Protein AF-A0A849KLI4-F1 (afdb_monomer_lite)

InterPro domains:
  IPR009045 Peptidase M74/Hedgehog-like, zinc-binding domain superfamily [SSF55166] (20-141)

Secondary structure (DSSP, 8-state):
---HHHHHH-BSSSS-BGGGGEE--TTS-GGGSSPPSSHHHHHHHHHHHHHHHHHHHTS-EEEPTT-SEE-TTSTT--TT-GGGGT-EEEEEEETTEES-SHHHHHHHHHHHHHHSTT-EEPPBSSSTT-BSSSEEEE--------TT-TT--------

pLDDT: mean 78.77, std 16.85, range [43.5, 98.44]

Structure (mmCIF, N/CA/C/O backbone):
data_AF-A0A849KLI4-F1
#
_entry.id   AF-A0A849KLI4-F1
#
loop_
_atom_site.group_PDB
_atom_site.id
_atom_site.type_symbol
_atom_site.label_atom_id
_atom_site.label_alt_id
_atom_site.label_comp_id
_atom_site.label_asym_id
_atom_site.label_entity_id
_atom_site.label_seq_id
_atom_site.pdbx_PDB_ins_code
_atom_site.Cartn_x
_atom_site.Cartn_y
_atom_site.Cartn_z
_atom_site.occupancy
_atom_site.B_iso_or_equiv
_atom_site.auth_seq_id
_atom_site.auth_comp_id
_atom_site.auth_asym_id
_atom_site.auth_atom_id
_atom_site.pdbx_PDB_model_num
ATOM 1 N N . MET A 1 1 ? 14.252 -11.448 -11.966 1.00 63.19 1 MET A N 1
ATOM 2 C CA . MET A 1 1 ? 13.142 -12.081 -11.228 1.00 63.19 1 MET A CA 1
ATOM 3 C C . MET A 1 1 ? 12.193 -12.544 -12.305 1.00 63.19 1 MET A C 1
ATOM 5 O O . MET A 1 1 ? 11.673 -11.694 -13.016 1.00 63.19 1 MET A O 1
ATOM 9 N N . ASP A 1 2 ? 12.130 -13.855 -12.537 1.00 66.12 2 ASP A N 1
ATOM 10 C CA . ASP A 1 2 ? 11.813 -14.393 -13.870 1.00 66.12 2 ASP A CA 1
ATOM 11 C C . ASP A 1 2 ? 10.650 -15.404 -13.843 1.00 66.12 2 ASP A C 1
ATOM 13 O O . ASP A 1 2 ? 10.255 -15.930 -14.882 1.00 66.12 2 ASP A O 1
ATOM 17 N N . SER A 1 3 ? 10.075 -15.690 -12.665 1.00 68.94 3 SER A N 1
ATOM 18 C CA . SER A 1 3 ? 8.927 -16.594 -12.520 1.00 68.94 3 SER A CA 1
ATOM 19 C C . SER A 1 3 ? 8.080 -16.307 -11.275 1.00 68.94 3 SER A C 1
ATOM 21 O O . SER A 1 3 ? 8.560 -15.770 -10.279 1.00 68.94 3 SER A O 1
ATOM 23 N N . TRP A 1 4 ? 6.818 -16.749 -11.296 1.00 71.06 4 TRP A N 1
ATOM 24 C CA . TRP A 1 4 ? 5.921 -16.696 -10.134 1.00 71.06 4 TRP A CA 1
ATOM 25 C C . TRP A 1 4 ? 6.404 -17.530 -8.946 1.00 71.06 4 TRP A C 1
ATOM 27 O O . TRP A 1 4 ? 6.247 -17.113 -7.803 1.00 71.06 4 TRP A O 1
ATOM 37 N N . HIS A 1 5 ? 7.023 -18.684 -9.201 1.00 77.12 5 HIS A N 1
ATOM 38 C CA . HIS A 1 5 ? 7.615 -19.501 -8.141 1.00 77.12 5 HIS A CA 1
ATOM 39 C C . HIS A 1 5 ? 8.728 -18.733 -7.417 1.00 77.12 5 HIS A C 1
ATOM 41 O O . HIS A 1 5 ? 8.758 -18.684 -6.192 1.00 77.12 5 HIS A O 1
ATOM 47 N N . GLN A 1 6 ? 9.587 -18.043 -8.171 1.00 76.25 6 GLN A N 1
ATOM 48 C CA . GLN A 1 6 ? 10.608 -17.180 -7.585 1.00 76.25 6 GLN A CA 1
ATOM 49 C C . GLN A 1 6 ? 9.980 -16.036 -6.770 1.00 76.25 6 GLN A C 1
ATOM 51 O O . GLN A 1 6 ? 10.482 -15.718 -5.697 1.00 76.25 6 GLN A O 1
ATOM 56 N N . ALA A 1 7 ? 8.860 -15.459 -7.217 1.00 75.81 7 ALA A N 1
ATOM 57 C CA . ALA A 1 7 ? 8.145 -14.410 -6.483 1.00 75.81 7 ALA A CA 1
ATOM 58 C C . ALA A 1 7 ? 7.601 -14.871 -5.117 1.00 75.81 7 ALA A C 1
ATOM 60 O O . ALA A 1 7 ? 7.616 -14.096 -4.160 1.00 75.81 7 ALA A O 1
ATOM 61 N N . LEU A 1 8 ? 7.133 -16.122 -5.030 1.00 79.94 8 LEU A N 1
ATOM 62 C CA . LEU A 1 8 ? 6.609 -16.737 -3.802 1.00 79.94 8 LEU A CA 1
ATOM 63 C C . LEU A 1 8 ? 7.703 -16.992 -2.753 1.00 79.94 8 LEU A C 1
ATOM 65 O O . LEU A 1 8 ? 7.454 -16.880 -1.550 1.00 79.94 8 LEU A O 1
ATOM 69 N N . GLU A 1 9 ? 8.916 -17.299 -3.207 1.00 85.38 9 GLU A N 1
ATOM 70 C CA . GLU A 1 9 ? 10.058 -17.598 -2.336 1.00 85.38 9 GLU A CA 1
ATOM 71 C C . GLU A 1 9 ? 10.919 -16.368 -2.017 1.00 85.38 9 GLU A C 1
ATOM 73 O O . GLU A 1 9 ? 11.656 -16.360 -1.033 1.00 85.38 9 GLU A O 1
ATOM 78 N N . THR A 1 10 ? 10.816 -15.299 -2.810 1.00 84.19 10 THR A N 1
ATOM 79 C CA . THR A 1 10 ? 11.629 -14.091 -2.617 1.00 84.19 10 THR A CA 1
ATOM 80 C C . THR A 1 10 ? 11.041 -13.202 -1.523 1.00 84.19 10 THR A C 1
ATOM 82 O O . THR A 1 10 ? 10.062 -12.484 -1.747 1.00 84.19 10 THR A O 1
ATOM 85 N N . SER A 1 11 ? 11.681 -13.198 -0.355 1.00 88.38 11 SER A N 1
ATOM 86 C CA . SER A 1 11 ? 11.483 -12.168 0.670 1.00 88.38 11 SER A CA 1
ATOM 87 C C . SER A 1 11 ? 12.120 -10.847 0.231 1.00 88.38 11 SER A C 1
ATOM 89 O O . SER A 1 11 ? 13.287 -10.823 -0.155 1.00 88.38 11 SER A O 1
ATOM 91 N N . LEU A 1 12 ? 11.361 -9.752 0.291 1.00 84.44 12 LEU A N 1
ATOM 92 C CA . LEU A 1 12 ? 11.865 -8.393 0.048 1.00 84.44 12 LEU A CA 1
ATOM 93 C C . LEU A 1 12 ? 12.293 -7.729 1.355 1.00 84.44 12 LEU A C 1
ATOM 95 O O . LEU A 1 12 ? 13.299 -7.027 1.405 1.00 84.44 12 LEU A O 1
ATOM 99 N N . THR A 1 13 ? 11.540 -7.996 2.418 1.00 87.44 13 THR A N 1
ATOM 100 C CA . THR A 1 13 ? 11.879 -7.668 3.804 1.00 87.44 13 THR A CA 1
ATOM 101 C C . THR A 1 13 ? 11.591 -8.881 4.690 1.00 87.44 13 THR A C 1
ATOM 103 O O . THR A 1 13 ? 11.209 -9.947 4.201 1.00 87.44 13 THR A O 1
ATOM 106 N N . ALA A 1 14 ? 11.766 -8.743 6.007 1.00 88.44 14 ALA A N 1
ATOM 107 C CA . ALA A 1 14 ? 11.449 -9.812 6.950 1.00 88.44 14 ALA A CA 1
ATOM 108 C C . ALA A 1 14 ? 9.963 -10.219 6.920 1.00 88.44 14 ALA A C 1
ATOM 110 O O . ALA A 1 14 ? 9.652 -11.374 7.207 1.00 88.44 14 ALA A O 1
ATOM 111 N N . ASN A 1 15 ? 9.061 -9.290 6.576 1.00 91.31 15 ASN A N 1
ATOM 112 C CA . ASN A 1 15 ? 7.614 -9.497 6.665 1.00 91.31 15 ASN A CA 1
ATOM 113 C C . ASN A 1 15 ? 6.853 -9.311 5.346 1.00 91.31 15 ASN A C 1
ATOM 115 O O . ASN A 1 15 ? 5.653 -9.564 5.335 1.00 91.31 15 ASN A O 1
ATOM 119 N N . PHE A 1 16 ? 7.520 -8.903 4.263 1.00 85.94 16 PHE A N 1
ATOM 120 C CA . PHE A 1 16 ? 6.907 -8.754 2.943 1.00 85.94 16 PHE A CA 1
ATOM 121 C C . PHE A 1 16 ? 7.674 -9.555 1.891 1.00 85.94 16 PHE A C 1
ATOM 123 O O . PHE A 1 16 ? 8.879 -9.374 1.683 1.00 85.94 16 PHE A O 1
ATOM 130 N N . LYS A 1 17 ? 6.958 -10.430 1.191 1.00 85.94 17 LYS A N 1
ATOM 131 C CA . LYS A 1 17 ? 7.441 -11.190 0.040 1.00 85.94 17 LYS A CA 1
ATOM 132 C C . LYS A 1 17 ? 7.020 -10.540 -1.268 1.00 85.94 17 LYS A C 1
ATOM 134 O O . LYS A 1 17 ? 6.060 -9.779 -1.347 1.00 85.94 17 LYS A O 1
ATOM 139 N N . CYS A 1 18 ? 7.735 -10.875 -2.336 1.00 81.56 18 CYS A N 1
ATOM 140 C CA . CYS A 1 18 ? 7.542 -10.222 -3.621 1.00 81.56 18 CYS A CA 1
ATOM 141 C C . CYS A 1 18 ? 6.156 -10.466 -4.229 1.00 81.56 18 CYS A C 1
ATOM 143 O O . CYS A 1 18 ? 5.552 -9.541 -4.768 1.00 81.56 18 CYS A O 1
ATOM 145 N N . TRP A 1 19 ? 5.618 -11.679 -4.091 1.00 76.06 19 TRP A N 1
ATOM 146 C CA . TRP A 1 19 ? 4.285 -12.012 -4.601 1.00 76.06 19 TRP A CA 1
ATOM 147 C C . TRP A 1 19 ? 3.160 -11.161 -3.985 1.00 76.06 19 TRP A C 1
ATOM 149 O O . TRP A 1 19 ? 2.170 -10.901 -4.659 1.00 76.06 19 TRP A O 1
ATOM 159 N N . GLU A 1 20 ? 3.314 -10.684 -2.745 1.00 75.94 20 GLU A N 1
ATOM 160 C CA . GLU A 1 20 ? 2.303 -9.868 -2.050 1.00 75.94 20 GLU A CA 1
ATOM 161 C C . GLU A 1 20 ? 2.132 -8.490 -2.700 1.00 75.94 20 GLU A C 1
ATOM 163 O O . GLU A 1 20 ? 1.098 -7.837 -2.558 1.00 75.94 20 GLU A O 1
ATOM 168 N N . LEU A 1 21 ? 3.149 -8.057 -3.447 1.00 75.62 21 LEU A N 1
ATOM 169 C CA . LEU A 1 21 ? 3.210 -6.761 -4.107 1.00 75.62 21 LEU A CA 1
ATOM 170 C C . LEU A 1 21 ? 3.133 -6.873 -5.631 1.00 75.62 21 LEU A C 1
ATOM 172 O O . LEU A 1 21 ? 3.260 -5.853 -6.301 1.00 75.62 21 LEU A O 1
ATOM 176 N N . ILE A 1 22 ? 2.909 -8.068 -6.191 1.00 70.56 22 ILE A N 1
ATOM 177 C CA . ILE A 1 22 ? 2.787 -8.292 -7.637 1.00 70.56 22 ILE A CA 1
ATOM 178 C C . ILE A 1 22 ? 1.439 -8.928 -7.970 1.00 70.56 22 ILE A C 1
ATOM 180 O O . ILE A 1 22 ? 1.185 -10.079 -7.636 1.00 70.56 22 ILE A O 1
ATOM 184 N N . GLY A 1 23 ? 0.595 -8.192 -8.694 1.00 58.31 23 GLY A N 1
ATOM 185 C CA . GLY A 1 23 ? -0.632 -8.684 -9.315 1.00 58.31 23 GLY A CA 1
ATOM 186 C C . GLY A 1 23 ? -0.522 -8.686 -10.840 1.00 58.31 23 GLY A C 1
ATOM 187 O O . GLY A 1 23 ? -0.308 -7.645 -11.465 1.00 58.31 23 GLY A O 1
ATOM 188 N N . VAL A 1 24 ? -0.693 -9.859 -11.449 1.00 56.72 24 VAL A N 1
ATOM 189 C CA . VAL A 1 24 ? -0.797 -10.029 -12.908 1.00 56.72 24 VAL A CA 1
ATOM 190 C C . VAL A 1 24 ? -2.085 -10.804 -13.175 1.00 56.72 24 VAL A C 1
ATOM 192 O O . VAL A 1 24 ? -2.279 -11.882 -12.611 1.00 56.72 24 VAL A O 1
ATOM 195 N N . ASP A 1 25 ? -2.996 -10.258 -13.980 1.00 52.97 25 ASP A N 1
ATOM 196 C CA . ASP A 1 25 ? -4.283 -10.898 -14.265 1.00 52.97 25 ASP A CA 1
ATOM 197 C C . ASP A 1 25 ? -4.089 -12.038 -15.281 1.00 52.97 25 ASP A C 1
ATOM 199 O O . ASP A 1 25 ? -3.531 -11.869 -16.367 1.00 52.97 25 ASP A O 1
ATOM 203 N N . VAL A 1 26 ? -4.580 -13.234 -14.943 1.00 49.81 26 VAL A N 1
ATOM 204 C CA . VAL A 1 26 ? -4.516 -14.435 -15.797 1.00 49.81 26 VAL A CA 1
ATOM 205 C C . VAL A 1 26 ? -5.249 -14.278 -17.135 1.00 49.81 26 VAL A C 1
ATOM 207 O O . VAL A 1 26 ? -5.098 -15.122 -18.020 1.00 49.81 26 VAL A O 1
ATOM 210 N N . ARG A 1 27 ? -6.038 -13.213 -17.304 1.00 43.50 27 ARG A N 1
ATOM 211 C CA . ARG A 1 27 ? -6.744 -12.842 -18.538 1.00 43.50 27 ARG A CA 1
ATOM 212 C C . ARG A 1 27 ? -5.943 -11.893 -19.435 1.00 43.50 27 ARG A C 1
ATOM 214 O O . ARG A 1 27 ? -6.389 -11.592 -20.536 1.00 43.50 27 ARG A O 1
ATOM 221 N N . GLU A 1 28 ? -4.759 -11.451 -19.015 1.00 54.00 28 GLU A N 1
ATOM 222 C CA . GLU A 1 28 ? -3.921 -10.533 -19.794 1.00 54.00 28 GLU A CA 1
ATOM 223 C C . GLU A 1 28 ? -3.318 -11.181 -21.039 1.00 54.00 28 GLU A C 1
ATOM 225 O O . GLU A 1 28 ? -3.125 -12.398 -21.094 1.00 54.00 28 GLU A O 1
ATOM 230 N N . ALA A 1 29 ? -2.946 -10.366 -22.029 1.00 52.03 29 ALA A N 1
ATOM 231 C CA . ALA A 1 29 ? -2.161 -10.828 -23.166 1.00 52.03 29 ALA A CA 1
ATOM 232 C C . ALA A 1 29 ? -0.838 -11.450 -22.688 1.00 52.03 29 ALA A C 1
ATOM 234 O O . ALA A 1 29 ? -0.204 -10.958 -21.759 1.00 52.03 29 ALA A O 1
ATOM 235 N N . MET A 1 30 ? -0.395 -12.523 -23.342 1.00 56.06 30 MET A N 1
ATOM 236 C CA . MET A 1 30 ? 0.760 -13.324 -22.913 1.00 56.06 30 MET A CA 1
ATOM 237 C C . MET A 1 30 ? 2.055 -12.496 -22.734 1.00 56.06 30 MET A C 1
ATOM 239 O O . MET A 1 30 ? 2.855 -12.797 -21.857 1.00 56.06 30 MET A O 1
ATOM 243 N N . LEU A 1 31 ? 2.211 -11.415 -23.508 1.00 57.19 31 LEU A N 1
ATOM 244 C CA . LEU A 1 31 ? 3.309 -10.438 -23.424 1.00 57.19 31 LEU A CA 1
ATOM 245 C C . LEU A 1 31 ? 3.278 -9.540 -22.173 1.00 57.19 31 LEU A C 1
ATOM 247 O O . LEU A 1 31 ? 4.318 -9.042 -21.768 1.00 57.19 31 LEU A O 1
ATOM 251 N N . ALA A 1 32 ? 2.118 -9.322 -21.552 1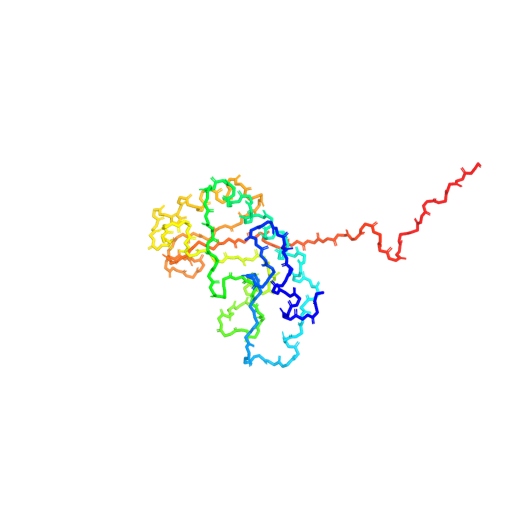.00 52.00 32 ALA A N 1
ATOM 252 C CA . ALA A 1 32 ? 2.009 -8.577 -20.292 1.00 52.00 32 ALA A CA 1
ATOM 253 C C . ALA A 1 32 ? 2.259 -9.470 -19.062 1.00 52.00 32 ALA A C 1
ATOM 255 O O . ALA A 1 32 ? 2.504 -8.968 -17.970 1.00 52.00 32 ALA A O 1
ATOM 256 N N . ARG A 1 33 ? 2.280 -10.799 -19.258 1.00 56.69 33 ARG A N 1
ATOM 257 C CA . ARG A 1 33 ? 2.573 -11.793 -18.213 1.00 56.69 33 ARG A CA 1
ATOM 258 C C . ARG A 1 33 ? 4.066 -12.026 -17.983 1.00 56.69 33 ARG A C 1
ATOM 260 O O . ARG A 1 33 ? 4.427 -12.773 -17.076 1.00 56.69 33 ARG A O 1
ATOM 267 N N . SER A 1 34 ? 4.940 -11.438 -18.802 1.00 57.97 34 SER A N 1
ATOM 268 C CA . SER A 1 34 ? 6.383 -11.464 -18.559 1.00 57.97 34 SER A CA 1
ATOM 269 C C . SER A 1 34 ? 6.763 -10.453 -17.481 1.00 57.97 34 SER A C 1
ATOM 271 O O . SER A 1 34 ? 6.325 -9.305 -17.517 1.00 57.97 34 SER A O 1
ATOM 273 N N . PHE A 1 35 ? 7.600 -10.889 -16.539 1.00 53.03 35 PHE A N 1
ATOM 274 C CA . PHE A 1 35 ? 8.059 -10.085 -15.410 1.00 53.03 35 PHE A CA 1
ATOM 275 C C . PHE A 1 35 ? 8.643 -8.733 -15.874 1.00 53.03 35 PHE A C 1
ATOM 277 O O . PHE A 1 35 ? 9.565 -8.724 -16.696 1.00 53.03 35 PHE A O 1
ATOM 284 N N . PRO A 1 36 ? 8.150 -7.582 -15.378 1.00 54.72 36 PRO A N 1
ATOM 285 C CA . PRO A 1 36 ? 8.674 -6.285 -15.800 1.00 54.72 36 PRO A CA 1
ATOM 286 C C . PRO A 1 36 ? 10.076 -6.056 -15.217 1.00 54.72 36 PRO A C 1
ATOM 288 O O . PRO A 1 36 ? 10.299 -6.318 -14.041 1.00 54.72 36 PRO A O 1
ATOM 291 N N . ARG A 1 37 ? 11.024 -5.514 -15.997 1.00 50.81 37 ARG A N 1
ATOM 292 C CA . ARG A 1 37 ? 12.401 -5.240 -15.522 1.00 50.81 37 ARG A CA 1
ATOM 293 C C . ARG A 1 37 ? 12.509 -4.090 -14.507 1.00 50.81 37 ARG A C 1
ATOM 295 O O . ARG A 1 37 ? 13.434 -4.098 -13.708 1.00 50.81 37 ARG A O 1
ATOM 302 N N . TYR A 1 38 ? 11.579 -3.131 -14.524 1.00 51.94 38 TYR A N 1
ATOM 303 C CA . TYR A 1 38 ? 11.613 -1.927 -13.669 1.00 51.94 38 TYR A CA 1
ATOM 304 C C . TYR A 1 38 ? 10.820 -2.060 -12.360 1.00 51.94 38 TYR A C 1
ATOM 306 O O . TYR A 1 38 ? 11.126 -1.407 -11.367 1.00 51.94 38 TYR A O 1
ATOM 314 N N . VAL A 1 39 ? 9.822 -2.942 -12.338 1.00 59.06 39 VAL A N 1
ATOM 315 C CA . VAL A 1 39 ? 8.941 -3.176 -11.183 1.00 59.06 39 VAL A CA 1
ATOM 316 C C . VAL A 1 39 ? 9.669 -3.757 -9.957 1.00 59.06 39 VAL A C 1
ATOM 318 O O . VAL A 1 39 ? 9.330 -3.344 -8.853 1.00 59.06 39 VAL A O 1
ATOM 321 N N . PRO A 1 40 ? 10.703 -4.618 -10.078 1.00 63.44 40 PRO A N 1
ATOM 322 C CA . PRO A 1 40 ? 11.402 -5.179 -8.922 1.00 63.44 40 PRO A CA 1
ATOM 323 C C . PRO A 1 40 ? 12.024 -4.132 -7.987 1.00 63.44 40 PRO A C 1
ATOM 325 O O . PRO A 1 40 ? 11.959 -4.301 -6.772 1.00 63.44 40 PRO A O 1
ATOM 328 N N . CYS A 1 41 ? 12.589 -3.040 -8.520 1.00 64.19 41 CYS A N 1
ATOM 329 C CA . CYS A 1 41 ? 13.250 -2.019 -7.698 1.00 64.19 41 CYS A CA 1
ATOM 330 C C . CYS A 1 41 ? 12.243 -1.131 -6.952 1.00 64.19 41 CYS A C 1
ATOM 332 O O . CYS A 1 41 ? 12.416 -0.863 -5.764 1.00 64.19 41 CYS A O 1
ATOM 334 N N . ALA A 1 42 ? 11.169 -0.709 -7.626 1.00 74.38 42 ALA A N 1
ATOM 335 C CA . ALA A 1 42 ? 10.094 0.061 -7.001 1.00 74.38 42 ALA A CA 1
ATOM 336 C C . ALA A 1 42 ? 9.374 -0.755 -5.917 1.00 74.38 42 ALA A C 1
ATOM 338 O O . ALA A 1 42 ? 9.143 -0.262 -4.815 1.00 74.38 42 ALA A O 1
ATOM 339 N N . VAL A 1 43 ? 9.113 -2.033 -6.202 1.00 79.19 43 VAL A N 1
ATOM 340 C CA . VAL A 1 43 ? 8.485 -2.966 -5.263 1.00 79.19 43 VAL A CA 1
ATOM 341 C C . VAL A 1 43 ? 9.357 -3.196 -4.025 1.00 79.19 43 VAL A C 1
ATOM 343 O O . VAL A 1 43 ? 8.826 -3.270 -2.920 1.00 79.19 43 VAL A O 1
ATOM 346 N N . LEU A 1 44 ? 10.687 -3.25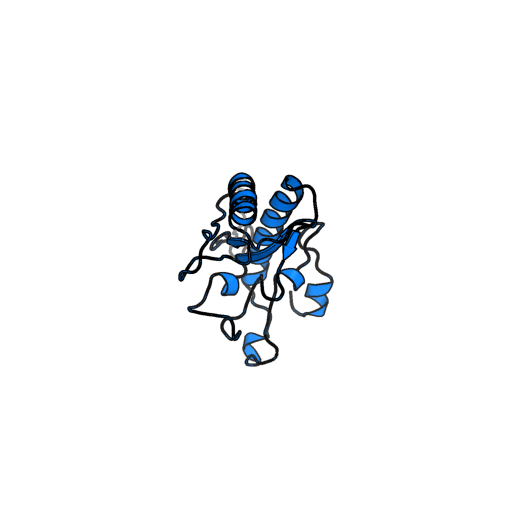2 -4.170 1.00 81.44 44 LEU A N 1
ATOM 347 C CA . LEU A 1 44 ? 11.599 -3.352 -3.027 1.00 81.44 44 LEU A CA 1
ATOM 348 C C . LEU A 1 44 ? 11.535 -2.108 -2.127 1.00 81.44 44 LEU A C 1
ATOM 350 O O . LEU A 1 44 ? 11.446 -2.242 -0.908 1.00 81.44 44 LEU A O 1
ATOM 354 N N . LEU A 1 45 ? 11.551 -0.905 -2.708 1.00 84.75 45 LEU A N 1
ATOM 355 C CA . LEU A 1 45 ? 11.427 0.335 -1.934 1.00 84.75 45 LEU A CA 1
ATOM 356 C C . LEU A 1 45 ? 10.067 0.442 -1.238 1.00 84.75 45 LEU A C 1
ATOM 358 O O . LEU A 1 45 ? 9.998 0.850 -0.079 1.00 84.75 45 LEU A O 1
ATOM 362 N N . LEU A 1 46 ? 8.997 0.037 -1.924 1.00 89.06 46 LEU A N 1
ATOM 363 C CA . LEU A 1 46 ? 7.662 -0.019 -1.341 1.00 89.06 46 LEU A CA 1
ATOM 364 C C . LEU A 1 46 ? 7.633 -0.996 -0.161 1.00 89.06 46 LEU A C 1
ATOM 366 O O . LEU A 1 46 ? 7.146 -0.637 0.907 1.00 89.06 46 LEU A O 1
ATOM 370 N N . ALA A 1 47 ? 8.216 -2.188 -0.314 1.00 90.25 47 ALA A N 1
ATOM 371 C CA . ALA A 1 47 ? 8.331 -3.166 0.765 1.00 90.25 47 ALA A CA 1
ATOM 372 C C . ALA A 1 47 ? 9.123 -2.615 1.962 1.00 90.25 47 ALA A C 1
ATOM 374 O O . ALA A 1 47 ? 8.701 -2.788 3.103 1.00 90.25 47 ALA A O 1
ATOM 375 N N . ALA A 1 48 ? 10.224 -1.895 1.722 1.00 90.94 48 ALA A N 1
ATOM 376 C CA . ALA A 1 48 ? 10.991 -1.244 2.783 1.00 90.94 48 ALA A CA 1
ATOM 377 C C . ALA A 1 48 ? 10.160 -0.188 3.535 1.00 90.94 48 ALA A C 1
ATOM 379 O O . ALA A 1 48 ? 10.171 -0.157 4.765 1.00 90.94 48 ALA A O 1
ATOM 380 N N . GLY A 1 49 ? 9.386 0.637 2.822 1.00 93.81 49 GLY A N 1
ATOM 381 C CA . GLY A 1 49 ? 8.451 1.583 3.439 1.00 93.81 49 GLY A CA 1
ATOM 382 C C . GLY A 1 49 ? 7.363 0.888 4.265 1.00 93.81 49 GLY A C 1
ATOM 383 O O . GLY A 1 49 ? 7.079 1.292 5.393 1.00 93.81 49 GLY A O 1
ATOM 384 N N . LEU A 1 50 ? 6.794 -0.200 3.743 1.00 94.69 50 LEU A N 1
ATOM 385 C CA . LEU A 1 50 ? 5.803 -1.006 4.458 1.00 94.69 50 LEU A CA 1
ATOM 386 C C . LEU A 1 50 ? 6.388 -1.668 5.713 1.00 94.69 50 LEU A C 1
ATOM 388 O O . LEU A 1 50 ? 5.688 -1.781 6.716 1.00 94.69 50 LEU A O 1
ATOM 392 N N . GLU A 1 51 ? 7.665 -2.054 5.700 1.00 96.06 51 GLU A N 1
ATOM 393 C CA . GLU A 1 51 ? 8.360 -2.575 6.880 1.00 96.06 51 GLU A CA 1
ATOM 394 C C . GLU A 1 51 ? 8.509 -1.502 7.965 1.00 96.06 51 GLU A C 1
ATOM 396 O O . GLU A 1 51 ? 8.201 -1.770 9.125 1.00 96.06 51 GLU A O 1
ATOM 401 N N . LEU A 1 52 ? 8.895 -0.272 7.603 1.00 96.88 52 LEU A N 1
ATOM 402 C CA . LEU A 1 52 ? 8.944 0.853 8.549 1.00 96.88 52 LEU A CA 1
ATOM 403 C C . LEU A 1 52 ? 7.568 1.128 9.162 1.00 96.88 52 LEU A C 1
ATOM 405 O O . LEU A 1 52 ? 7.441 1.298 10.374 1.00 96.88 52 LEU A O 1
ATOM 409 N N . PHE A 1 53 ? 6.524 1.112 8.334 1.00 97.88 53 PHE A N 1
ATOM 410 C CA . PHE A 1 53 ? 5.151 1.263 8.798 1.00 97.88 53 PHE A CA 1
ATOM 411 C C . PHE A 1 53 ? 4.727 0.135 9.739 1.00 97.88 53 PHE A C 1
ATOM 413 O O . PHE A 1 53 ? 4.182 0.406 10.807 1.00 97.88 53 PHE A O 1
ATOM 420 N N . ARG A 1 54 ? 5.030 -1.119 9.389 1.00 97.38 54 ARG A N 1
ATOM 421 C CA . ARG A 1 54 ? 4.759 -2.298 10.218 1.00 97.38 54 ARG A CA 1
ATOM 422 C C . ARG A 1 54 ? 5.465 -2.213 11.576 1.00 97.38 54 ARG A C 1
ATOM 424 O O . ARG A 1 54 ? 4.846 -2.500 12.599 1.00 97.38 54 ARG A O 1
ATOM 431 N N . LEU A 1 55 ? 6.737 -1.814 11.596 1.00 97.56 55 LEU A N 1
ATOM 432 C CA . LEU A 1 55 ? 7.495 -1.617 12.835 1.00 97.56 55 LEU A CA 1
ATOM 433 C C . LEU A 1 55 ? 6.835 -0.566 13.733 1.00 97.56 55 LEU A C 1
ATOM 435 O O . LEU A 1 55 ? 6.708 -0.793 14.933 1.00 97.56 55 LEU A O 1
ATOM 439 N N . GLU A 1 56 ? 6.363 0.536 13.152 1.00 98.06 56 GLU A N 1
ATOM 440 C CA . GLU A 1 56 ? 5.709 1.611 13.899 1.00 98.06 56 GLU A CA 1
ATOM 441 C C . GLU A 1 56 ? 4.337 1.211 14.459 1.00 98.06 56 GLU A C 1
ATOM 443 O O . GLU A 1 56 ? 4.022 1.530 15.603 1.00 98.06 56 GLU A O 1
ATOM 448 N N . VAL A 1 57 ? 3.505 0.506 13.683 1.00 97.25 57 VAL A N 1
ATOM 449 C CA . VAL A 1 57 ? 2.187 0.045 14.168 1.00 97.25 57 VAL A CA 1
ATOM 450 C C . VAL A 1 57 ? 2.291 -1.157 15.111 1.00 97.25 57 VAL A C 1
ATOM 452 O O . VAL A 1 57 ? 1.319 -1.488 15.788 1.00 97.25 57 VAL A O 1
ATOM 455 N N . GLY A 1 58 ? 3.450 -1.823 15.157 1.00 97.38 58 GLY A N 1
ATOM 456 C CA . GLY A 1 58 ? 3.751 -2.900 16.101 1.00 97.38 58 GLY A CA 1
ATOM 457 C C . GLY A 1 58 ? 2.960 -4.193 15.879 1.00 97.38 58 GLY A C 1
ATOM 458 O O . GLY A 1 58 ? 2.872 -5.018 16.785 1.00 97.38 58 GLY A O 1
ATOM 459 N N . THR A 1 59 ? 2.359 -4.381 14.701 1.00 97.00 59 THR A N 1
ATOM 460 C CA . THR A 1 59 ? 1.508 -5.541 14.391 1.00 97.00 59 THR A CA 1
ATOM 461 C C . THR A 1 59 ? 1.492 -5.857 12.890 1.00 97.00 59 THR A C 1
ATOM 463 O O . THR A 1 59 ? 2.252 -5.283 12.111 1.00 97.00 59 THR A O 1
ATOM 466 N N . LEU A 1 60 ? 0.664 -6.817 12.478 1.00 94.19 60 LEU A N 1
ATOM 467 C CA . LEU A 1 60 ? 0.511 -7.238 11.087 1.00 94.19 60 LEU A CA 1
ATOM 468 C C . LEU A 1 60 ? -0.073 -6.117 10.216 1.00 94.19 60 LEU A C 1
ATOM 470 O O . LEU A 1 60 ? -0.972 -5.393 10.634 1.00 94.19 60 LEU A O 1
ATOM 474 N N . VAL A 1 61 ? 0.405 -6.017 8.977 1.00 96.12 61 VAL A N 1
ATOM 475 C CA . VAL A 1 61 ? -0.117 -5.106 7.950 1.00 96.12 61 VAL A CA 1
ATOM 476 C C . VAL A 1 61 ? -0.600 -5.967 6.791 1.00 96.12 61 VAL A C 1
ATOM 478 O O . VAL A 1 61 ? 0.193 -6.681 6.184 1.00 96.12 61 VAL A O 1
ATOM 481 N N . HIS A 1 62 ? -1.899 -5.928 6.502 1.00 92.69 62 HIS A N 1
ATOM 482 C CA . HIS A 1 62 ? -2.515 -6.782 5.492 1.00 92.69 62 HIS A CA 1
ATOM 483 C C . HIS A 1 62 ? -2.731 -6.009 4.189 1.00 92.69 62 HIS A C 1
ATOM 485 O O . HIS A 1 62 ? -3.555 -5.092 4.114 1.00 92.69 62 HIS A O 1
ATOM 491 N N . VAL A 1 63 ? -1.996 -6.403 3.149 1.00 88.69 63 VAL A N 1
ATOM 492 C CA . VAL A 1 63 ? -2.120 -5.845 1.797 1.00 88.69 63 VAL A CA 1
ATOM 493 C C . VAL A 1 63 ? -3.290 -6.521 1.081 1.00 88.69 63 VAL A C 1
ATOM 495 O O . VAL A 1 63 ? -3.447 -7.740 1.136 1.00 88.69 63 VAL A O 1
ATOM 498 N N . ALA A 1 64 ? -4.142 -5.734 0.425 1.00 83.06 64 ALA A N 1
ATOM 499 C CA . ALA A 1 64 ? -5.321 -6.246 -0.265 1.00 83.06 64 ALA A CA 1
ATOM 500 C C . ALA A 1 64 ? -4.929 -7.164 -1.429 1.00 83.06 64 ALA A C 1
ATOM 502 O O . ALA A 1 64 ? -3.905 -6.959 -2.084 1.00 83.06 64 ALA A O 1
ATOM 503 N N . ALA A 1 65 ? -5.783 -8.135 -1.756 1.00 65.69 65 ALA A N 1
ATOM 504 C CA . ALA A 1 65 ? -5.649 -8.877 -3.004 1.00 65.69 65 ALA A CA 1
ATOM 505 C C . ALA A 1 65 ? -5.794 -7.891 -4.179 1.00 65.69 65 ALA A C 1
ATOM 507 O O . ALA A 1 65 ? -6.806 -7.200 -4.296 1.00 65.69 65 ALA A O 1
ATOM 508 N N . ASN A 1 66 ? -4.770 -7.802 -5.033 1.00 64.69 66 ASN A N 1
ATOM 509 C CA . ASN A 1 66 ? -4.588 -6.752 -6.051 1.00 64.69 66 ASN A CA 1
ATOM 510 C C . ASN A 1 66 ? -4.247 -5.366 -5.484 1.00 64.69 66 ASN A C 1
ATOM 512 O O . ASN A 1 66 ? -4.350 -4.371 -6.189 1.00 64.69 66 ASN A O 1
ATOM 516 N N . GLY A 1 67 ? -3.852 -5.251 -4.224 1.00 63.84 67 GLY A N 1
ATOM 517 C CA . GLY A 1 67 ? -3.476 -3.986 -3.607 1.00 63.84 67 GLY A CA 1
ATOM 518 C C . GLY A 1 67 ? -2.106 -3.465 -4.034 1.00 63.84 67 GLY A C 1
ATOM 519 O O . GLY A 1 67 ? -1.888 -2.274 -3.896 1.00 63.84 67 GLY A O 1
ATOM 520 N N . GLY A 1 68 ? -1.208 -4.312 -4.548 1.00 72.56 68 GLY A N 1
ATOM 521 C CA . GLY A 1 68 ? 0.157 -3.956 -4.973 1.00 72.56 68 GLY A CA 1
ATOM 522 C C . GLY A 1 68 ? 0.277 -3.576 -6.455 1.00 72.56 68 GLY A C 1
ATOM 523 O O . GLY A 1 68 ? -0.587 -2.887 -6.999 1.00 72.56 68 GLY A O 1
ATOM 524 N N . TYR A 1 69 ? 1.334 -4.035 -7.136 1.00 73.25 69 TYR A N 1
ATOM 525 C CA . TYR A 1 69 ? 1.495 -3.851 -8.580 1.00 73.25 69 TYR A CA 1
ATOM 526 C C . TYR A 1 69 ? 0.311 -4.440 -9.355 1.00 73.25 69 TYR A C 1
ATOM 528 O O . TYR A 1 69 ? -0.169 -5.525 -9.037 1.00 73.25 69 TYR A O 1
ATOM 536 N N . ARG A 1 70 ? -0.129 -3.739 -10.402 1.00 71.25 70 ARG A N 1
ATOM 537 C CA . ARG A 1 70 ? -1.141 -4.206 -11.359 1.00 71.25 70 ARG A CA 1
ATOM 538 C C . ARG A 1 70 ? -0.645 -3.924 -12.758 1.00 71.25 70 ARG A C 1
ATOM 540 O O . ARG A 1 70 ? -0.332 -2.777 -13.055 1.00 71.25 70 ARG A O 1
ATOM 547 N N . SER A 1 71 ? -0.624 -4.906 -13.648 1.00 65.06 71 SER A N 1
ATOM 548 C CA . SER A 1 71 ? -0.238 -4.613 -15.029 1.00 65.06 71 SER A CA 1
ATOM 549 C C . SER A 1 71 ? -1.182 -3.571 -15.684 1.00 65.06 71 SER A C 1
ATOM 551 O O . SER A 1 71 ? -2.341 -3.410 -15.272 1.00 65.06 71 SER A O 1
ATOM 553 N N . PRO A 1 72 ? -0.741 -2.898 -16.762 1.00 65.31 72 PRO A N 1
ATOM 554 C CA . PRO A 1 72 ? -1.610 -2.032 -17.559 1.00 65.31 72 PRO A CA 1
ATOM 555 C C . PRO A 1 72 ? -2.862 -2.729 -18.124 1.00 65.31 72 PRO A C 1
ATOM 557 O O . PRO A 1 72 ? -3.862 -2.060 -18.368 1.00 65.31 72 PRO A O 1
ATOM 560 N N . GLY A 1 73 ? -2.818 -4.051 -18.334 1.00 61.56 73 GLY A N 1
ATOM 561 C CA . GLY A 1 73 ? -3.936 -4.846 -18.854 1.00 61.56 73 GLY A CA 1
ATOM 562 C C . GLY A 1 73 ? -4.908 -5.359 -17.785 1.00 61.56 73 GLY A C 1
ATOM 563 O O . GLY A 1 73 ? -5.928 -5.953 -18.134 1.00 61.56 73 GLY A O 1
ATOM 564 N N . HIS A 1 74 ? -4.610 -5.149 -16.500 1.00 64.56 74 HIS A N 1
ATOM 565 C CA . HIS A 1 74 ? -5.441 -5.607 -15.390 1.00 64.56 74 HIS A CA 1
ATOM 566 C C . HIS A 1 74 ? -6.804 -4.886 -15.381 1.00 64.56 74 HIS A C 1
ATOM 568 O O . HIS A 1 74 ? -6.863 -3.662 -15.466 1.00 64.56 74 HIS A O 1
ATOM 574 N N . GLY A 1 75 ? -7.918 -5.609 -15.206 1.00 61.53 75 GLY A N 1
ATOM 575 C CA . GLY A 1 75 ? -9.276 -5.035 -15.332 1.00 61.53 75 GLY A CA 1
ATOM 576 C C . GLY A 1 75 ? -9.644 -3.941 -14.311 1.00 61.53 75 GLY A C 1
ATOM 577 O O . GLY A 1 75 ? -10.570 -3.168 -14.538 1.00 61.53 75 GLY A O 1
ATOM 578 N N . LEU A 1 76 ? -8.911 -3.861 -13.194 1.00 66.88 76 LEU A N 1
ATOM 579 C CA . LEU A 1 76 ? -9.019 -2.781 -12.194 1.00 66.88 76 LEU A CA 1
ATOM 580 C C . LEU A 1 76 ? -8.109 -1.573 -12.480 1.00 66.88 76 LEU A C 1
ATOM 582 O O . LEU A 1 76 ? -8.118 -0.606 -11.717 1.00 66.88 76 LEU A O 1
ATOM 586 N N . THR A 1 77 ? -7.282 -1.627 -13.524 1.00 63.75 77 THR A N 1
ATOM 587 C CA . THR A 1 77 ? -6.418 -0.512 -13.910 1.00 63.75 77 THR A CA 1
ATOM 588 C C . THR A 1 77 ? -7.255 0.565 -14.587 1.00 63.75 77 THR A C 1
ATOM 590 O O . THR A 1 77 ? -7.923 0.326 -15.589 1.00 63.75 77 THR A O 1
ATOM 593 N N . ARG A 1 78 ? -7.179 1.788 -14.061 1.00 64.50 78 ARG A N 1
ATOM 594 C CA . ARG A 1 78 ? -7.676 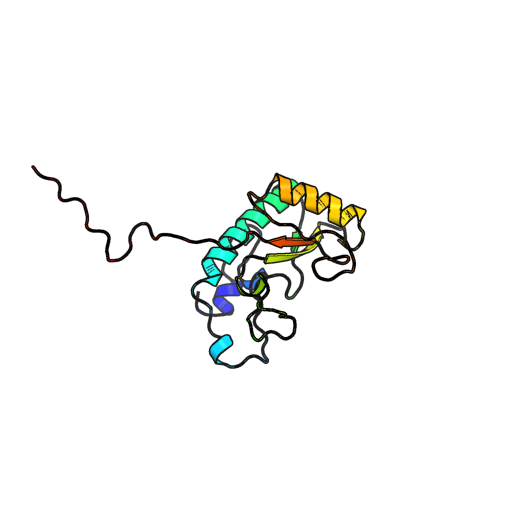2.999 -14.721 1.00 64.50 78 ARG A CA 1
ATOM 595 C C . ARG A 1 78 ? -6.506 3.960 -14.930 1.00 64.50 78 ARG A C 1
ATOM 597 O O . ARG A 1 78 ? -5.651 4.080 -14.055 1.00 64.50 78 ARG A O 1
ATOM 604 N N . HIS A 1 79 ? -6.451 4.607 -16.095 1.00 59.59 79 HIS A N 1
ATOM 605 C CA . HIS A 1 79 ? -5.530 5.714 -16.413 1.00 59.59 79 HIS A CA 1
ATOM 606 C C . HIS A 1 79 ? -4.030 5.477 -16.131 1.00 59.59 79 HIS A C 1
ATOM 608 O O . HIS A 1 79 ? -3.340 6.410 -15.735 1.00 59.59 79 HIS A O 1
ATOM 614 N N . ALA A 1 80 ? -3.510 4.255 -16.317 1.00 58.78 80 ALA A N 1
ATOM 615 C CA . ALA A 1 80 ? -2.114 3.919 -15.986 1.00 58.78 80 ALA A CA 1
ATOM 616 C C . ALA A 1 80 ? -1.737 4.286 -14.531 1.00 58.78 80 ALA A C 1
ATOM 618 O O . ALA A 1 80 ? -0.710 4.915 -14.274 1.00 58.78 80 ALA A O 1
ATOM 619 N N . SER A 1 81 ? -2.610 3.910 -13.584 1.00 69.50 81 SER A N 1
ATOM 620 C CA . SER A 1 81 ? -2.462 4.171 -12.145 1.00 69.50 81 SER A CA 1
ATOM 621 C C . SER A 1 81 ? -1.072 3.817 -11.597 1.00 69.50 81 SER A C 1
ATOM 623 O O . SER A 1 81 ? -0.385 2.962 -12.145 1.00 69.50 81 SER A O 1
ATOM 625 N N . ARG A 1 82 ? -0.679 4.403 -10.459 1.00 71.69 82 ARG A N 1
ATOM 626 C CA . ARG A 1 82 ? 0.638 4.178 -9.823 1.00 71.69 82 ARG A CA 1
ATOM 627 C C . ARG A 1 82 ? 0.896 2.702 -9.455 1.00 71.69 82 ARG A C 1
ATOM 629 O O . ARG A 1 82 ? 2.036 2.247 -9.454 1.00 71.69 82 ARG A O 1
ATOM 636 N N . HIS A 1 83 ? -0.163 1.898 -9.303 1.00 77.00 83 HIS A N 1
ATOM 637 C CA . HIS A 1 83 ? -0.056 0.435 -9.217 1.00 77.00 83 HIS A CA 1
ATOM 638 C C . HIS A 1 83 ? 0.626 -0.190 -10.448 1.00 77.00 83 HIS A C 1
ATOM 640 O O . HIS A 1 83 ? 1.328 -1.183 -10.311 1.00 77.00 83 HIS A O 1
ATOM 646 N N . CYS A 1 84 ? 0.517 0.402 -11.639 1.00 73.00 84 CYS A N 1
ATOM 647 C CA . CYS A 1 84 ? 1.207 -0.056 -12.852 1.00 73.00 84 CYS A CA 1
ATOM 648 C C . CYS A 1 84 ? 2.721 0.124 -12.830 1.00 73.00 84 CYS A C 1
ATOM 650 O O . CYS A 1 84 ? 3.403 -0.345 -13.739 1.00 73.00 84 CYS A O 1
ATOM 652 N N . TRP A 1 85 ? 3.246 0.754 -11.784 1.00 71.12 85 TRP A N 1
ATOM 653 C CA . TRP A 1 85 ? 4.667 1.020 -11.607 1.00 71.12 85 TRP A CA 1
ATOM 654 C C . TRP A 1 85 ? 5.242 0.310 -10.380 1.00 71.12 85 TRP A C 1
ATOM 656 O O . TRP A 1 85 ? 6.445 0.355 -10.156 1.00 71.12 85 TRP A O 1
ATOM 666 N N . GLY A 1 86 ? 4.400 -0.394 -9.612 1.00 77.00 86 GLY A N 1
ATOM 667 C CA . GLY A 1 86 ? 4.819 -1.140 -8.423 1.00 77.00 86 GLY A CA 1
ATOM 668 C C . GLY A 1 86 ? 5.181 -0.244 -7.242 1.00 77.00 86 GLY A C 1
ATOM 669 O O . GLY A 1 86 ? 5.890 -0.678 -6.342 1.00 77.00 86 GLY A O 1
ATOM 670 N N . THR A 1 87 ? 4.706 1.003 -7.256 1.00 84.75 87 THR A N 1
ATOM 671 C CA . THR A 1 87 ? 5.020 2.028 -6.251 1.00 84.75 87 THR A CA 1
ATOM 672 C C . THR A 1 87 ? 3.897 2.218 -5.236 1.00 84.75 87 THR A C 1
ATOM 674 O O . THR A 1 87 ? 4.074 2.963 -4.278 1.00 84.75 87 THR A O 1
ATOM 677 N N . ALA A 1 88 ? 2.749 1.562 -5.435 1.00 89.88 88 ALA A N 1
ATOM 678 C CA . ALA A 1 88 ? 1.563 1.735 -4.610 1.00 89.88 88 ALA A CA 1
ATOM 679 C C . ALA A 1 88 ? 1.073 0.426 -3.978 1.00 89.88 88 ALA A C 1
ATOM 681 O O . ALA A 1 88 ? 1.138 -0.637 -4.602 1.00 89.88 88 ALA A O 1
ATOM 682 N N . ALA A 1 89 ? 0.548 0.536 -2.756 1.00 92.19 89 ALA A N 1
ATOM 683 C CA . ALA A 1 89 ? -0.056 -0.547 -1.988 1.00 92.19 89 ALA A CA 1
ATOM 684 C C . ALA A 1 89 ? -1.395 -0.110 -1.372 1.00 92.19 89 ALA A C 1
ATOM 686 O O . ALA A 1 89 ? -1.489 0.964 -0.780 1.00 92.19 89 ALA A O 1
ATOM 687 N N . ASN A 1 90 ? -2.404 -0.980 -1.441 1.00 93.31 90 ASN A N 1
ATOM 688 C CA . ASN A 1 90 ? -3.648 -0.850 -0.684 1.00 93.31 90 ASN A CA 1
ATOM 689 C C . ASN A 1 90 ? -3.594 -1.760 0.544 1.00 93.31 90 ASN A C 1
ATOM 691 O O . ASN A 1 90 ? -3.495 -2.980 0.404 1.00 93.31 90 ASN A O 1
ATOM 695 N N . ILE A 1 91 ? -3.696 -1.174 1.732 1.00 95.44 91 ILE A N 1
ATOM 696 C CA . ILE A 1 91 ? -3.780 -1.876 3.013 1.00 95.44 91 ILE A CA 1
ATOM 697 C C . ILE A 1 91 ? -5.241 -1.856 3.445 1.00 95.44 91 ILE A C 1
ATOM 699 O O . ILE A 1 91 ? -5.830 -0.785 3.548 1.00 95.44 91 ILE A O 1
ATOM 703 N N . TYR A 1 92 ? -5.826 -3.022 3.704 1.00 94.88 92 TYR A N 1
ATOM 704 C CA . TYR A 1 92 ? -7.235 -3.115 4.116 1.00 94.88 92 TYR A CA 1
ATOM 705 C C . TYR A 1 92 ? -7.398 -3.381 5.619 1.00 94.88 92 TYR A C 1
ATOM 707 O O . TYR A 1 92 ? -8.490 -3.232 6.164 1.00 94.88 92 TYR A O 1
ATOM 715 N N . ARG A 1 93 ? -6.323 -3.805 6.299 1.00 96.88 93 ARG A N 1
ATOM 716 C CA . ARG A 1 93 ? -6.350 -4.149 7.724 1.00 96.88 93 ARG A CA 1
ATOM 717 C C . ARG A 1 93 ? -4.970 -4.004 8.371 1.00 96.88 93 ARG A C 1
ATOM 719 O O . ARG A 1 93 ? -3.957 -4.357 7.765 1.00 96.88 93 ARG A O 1
ATOM 726 N N . VAL A 1 94 ? -4.940 -3.535 9.618 1.00 97.75 94 VAL A N 1
ATOM 727 C CA . VAL A 1 94 ? -3.747 -3.485 10.480 1.00 97.75 94 VAL A CA 1
ATOM 728 C C . VAL A 1 94 ? -4.055 -4.200 11.794 1.00 97.75 94 VAL A C 1
ATOM 730 O O . VAL A 1 94 ? -4.938 -3.783 12.539 1.00 97.75 94 VAL A O 1
ATOM 733 N N . GLY A 1 95 ? -3.349 -5.292 12.085 1.00 96.50 95 GLY A N 1
ATOM 734 C CA . GLY A 1 95 ? -3.682 -6.183 13.196 1.00 96.50 95 GLY A CA 1
ATOM 735 C C . GLY A 1 95 ? -5.119 -6.688 13.063 1.00 96.50 95 GLY A C 1
ATOM 736 O O . GLY A 1 95 ? -5.463 -7.313 12.064 1.00 96.50 95 GLY A O 1
ATOM 737 N N . ASP A 1 96 ? -5.975 -6.371 14.033 1.00 96.81 96 ASP A N 1
ATOM 738 C CA . ASP A 1 96 ? -7.409 -6.698 14.008 1.00 96.81 96 ASP A CA 1
ATOM 739 C C . ASP A 1 96 ? -8.311 -5.553 13.531 1.00 96.81 96 ASP A C 1
ATOM 741 O O . ASP A 1 96 ? -9.526 -5.721 13.436 1.00 96.81 96 ASP A O 1
ATOM 745 N N . THR A 1 97 ? -7.721 -4.412 13.179 1.00 97.69 97 THR A N 1
ATOM 746 C CA . THR A 1 97 ? -8.446 -3.206 12.785 1.00 97.69 97 THR A CA 1
ATOM 747 C C . THR A 1 97 ? -8.632 -3.148 11.277 1.00 97.69 97 THR A C 1
ATOM 749 O O . THR A 1 97 ? -7.658 -3.045 10.526 1.00 97.69 97 THR A O 1
ATOM 752 N N . TRP A 1 98 ? -9.886 -3.192 10.833 1.00 96.94 98 TRP A N 1
ATOM 753 C CA . TRP A 1 98 ? -10.262 -2.934 9.445 1.00 96.94 98 TRP A CA 1
ATOM 754 C C . TRP A 1 98 ? -10.135 -1.444 9.122 1.00 96.94 98 TRP A C 1
ATOM 756 O O . TRP A 1 98 ? -10.380 -0.591 9.972 1.00 96.94 98 TRP A O 1
ATOM 766 N N . LEU A 1 99 ? -9.696 -1.140 7.901 1.00 96.12 99 LEU A N 1
ATOM 767 C CA . LEU A 1 99 ? -9.530 0.231 7.420 1.00 96.12 99 LEU A CA 1
ATOM 768 C C . LEU A 1 99 ? -10.735 0.638 6.569 1.00 96.12 99 LEU A C 1
ATOM 770 O O . LEU A 1 99 ? -10.587 0.899 5.384 1.00 96.12 99 LEU A O 1
ATOM 774 N N . ASP A 1 100 ? -11.915 0.646 7.186 1.00 94.69 100 ASP A N 1
ATOM 775 C CA . ASP A 1 100 ? -13.228 0.905 6.573 1.00 94.69 100 ASP A CA 1
ATOM 776 C C . ASP A 1 100 ? -13.980 2.081 7.230 1.00 94.69 100 ASP A C 1
ATOM 778 O O . ASP A 1 100 ? -15.164 2.312 6.986 1.00 94.69 100 ASP A O 1
ATOM 782 N N . THR A 1 101 ? -13.286 2.839 8.082 1.00 96.00 101 THR A N 1
ATOM 783 C CA . THR A 1 101 ? -13.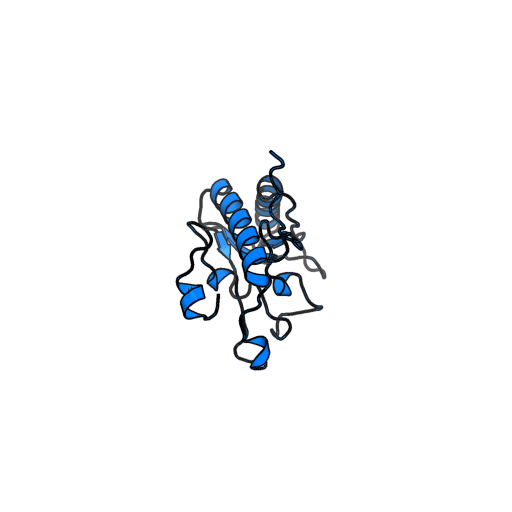794 4.062 8.710 1.00 96.00 101 THR A CA 1
ATOM 784 C C . THR A 1 101 ? -12.812 5.205 8.507 1.00 96.00 101 THR A C 1
ATOM 786 O O . THR A 1 101 ? -11.598 4.994 8.400 1.00 96.00 101 THR A O 1
ATOM 789 N N . ARG A 1 102 ? -13.327 6.440 8.490 1.00 97.25 102 ARG A N 1
ATOM 790 C CA . ARG A 1 102 ? -12.498 7.645 8.370 1.00 97.25 102 ARG A CA 1
ATOM 791 C C . ARG A 1 102 ? -11.452 7.700 9.472 1.00 97.25 102 ARG A C 1
ATOM 793 O O . ARG A 1 102 ? -10.286 7.955 9.193 1.00 97.25 102 ARG A O 1
ATOM 800 N N . GLU A 1 103 ? -11.873 7.454 10.706 1.00 97.88 103 GLU A N 1
ATOM 801 C CA . GLU A 1 103 ? -11.040 7.575 11.895 1.00 97.88 103 GLU A CA 1
ATOM 802 C C . GLU A 1 103 ? -9.819 6.652 11.816 1.00 97.88 103 GLU A C 1
ATOM 804 O O . GLU A 1 103 ? -8.691 7.098 12.040 1.00 97.88 103 GLU A O 1
ATOM 809 N N . GLU A 1 104 ? -10.016 5.382 11.449 1.00 97.88 104 GLU A N 1
ATOM 810 C CA . GLU A 1 104 ? -8.908 4.432 11.334 1.00 97.88 104 GLU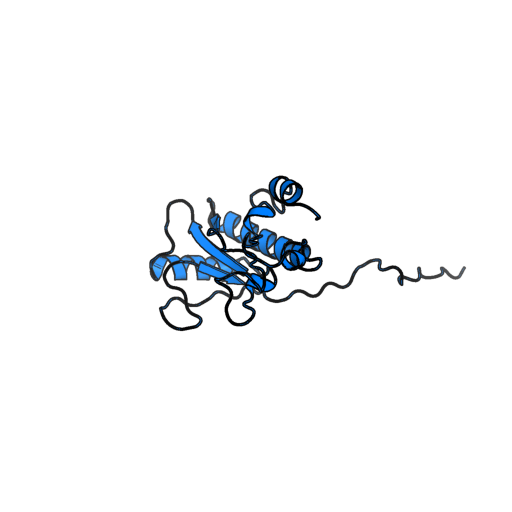 A CA 1
ATOM 811 C C . GLU A 1 104 ? -8.048 4.714 10.095 1.00 97.88 104 GLU A C 1
ATOM 813 O O . GLU A 1 104 ? -6.819 4.744 10.205 1.00 97.88 104 GLU A O 1
ATOM 818 N N . ILE A 1 105 ? -8.653 5.008 8.937 1.00 97.88 105 ILE A N 1
ATOM 819 C CA . ILE A 1 105 ? -7.902 5.350 7.719 1.00 97.88 105 ILE A CA 1
ATOM 820 C C . ILE A 1 105 ? -7.007 6.572 7.960 1.00 97.88 105 ILE A C 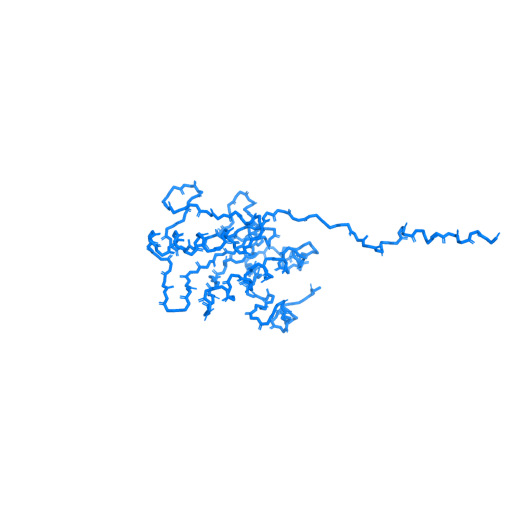1
ATOM 822 O O . ILE A 1 105 ? -5.811 6.526 7.667 1.00 97.88 105 ILE A O 1
ATOM 826 N N . GLU A 1 106 ? -7.538 7.652 8.534 1.00 97.75 106 GLU A N 1
ATOM 827 C CA . GLU A 1 106 ? -6.782 8.884 8.776 1.00 97.75 106 GLU A CA 1
ATOM 828 C C . GLU A 1 106 ? -5.686 8.703 9.835 1.00 97.75 106 GLU A C 1
ATOM 830 O O . GLU A 1 106 ? -4.572 9.210 9.662 1.00 97.75 106 GLU A O 1
ATOM 835 N N . LYS A 1 107 ? -5.951 7.927 10.892 1.00 98.25 107 LYS A N 1
ATOM 836 C CA . LYS A 1 107 ? -4.955 7.562 11.910 1.00 98.25 107 LYS A CA 1
ATOM 837 C C . LYS A 1 107 ? -3.767 6.827 11.293 1.00 98.25 107 LYS A C 1
ATOM 839 O O . LYS A 1 107 ? -2.620 7.235 11.493 1.00 98.25 107 LYS A O 1
ATOM 844 N N . TYR A 1 108 ? -4.009 5.765 10.525 1.00 98.44 108 TYR A N 1
ATOM 845 C CA . TYR A 1 108 ? -2.922 5.006 9.903 1.00 98.44 108 TYR A CA 1
ATOM 846 C C . TYR A 1 108 ? -2.260 5.774 8.752 1.00 98.44 108 TYR A C 1
ATOM 848 O O . TYR A 1 108 ? -1.047 5.660 8.569 1.00 98.44 108 TYR A O 1
ATOM 856 N N . ALA A 1 109 ? -2.994 6.642 8.051 1.00 97.88 109 ALA A N 1
ATOM 857 C CA . ALA A 1 109 ? -2.424 7.579 7.087 1.00 97.88 109 ALA A CA 1
ATOM 858 C C . ALA A 1 109 ? -1.434 8.555 7.740 1.00 97.88 109 ALA A C 1
ATOM 860 O O . ALA A 1 109 ? -0.362 8.810 7.189 1.00 97.88 109 ALA A O 1
ATOM 861 N N . ALA A 1 110 ? -1.758 9.095 8.919 1.00 98.12 110 ALA A N 1
ATOM 862 C CA . ALA A 1 110 ? -0.856 9.967 9.669 1.00 98.12 110 ALA A CA 1
ATOM 863 C C . ALA A 1 110 ? 0.422 9.232 10.105 1.00 98.12 110 ALA A C 1
ATOM 865 O O . ALA A 1 110 ? 1.518 9.787 10.005 1.00 98.12 110 ALA A O 1
ATOM 866 N N . ILE A 1 111 ? 0.299 7.970 10.530 1.00 98.31 111 ILE A N 1
ATOM 867 C CA . ILE A 1 111 ? 1.450 7.124 10.867 1.00 98.31 111 ILE A CA 1
ATOM 868 C C . ILE A 1 111 ? 2.320 6.886 9.628 1.00 98.31 111 ILE A C 1
ATOM 870 O O . ILE A 1 111 ? 3.521 7.141 9.680 1.00 98.31 111 ILE A O 1
ATOM 874 N N . ALA A 1 112 ? 1.727 6.471 8.505 1.00 97.69 112 ALA A N 1
ATOM 875 C CA . ALA A 1 112 ? 2.457 6.216 7.265 1.00 97.69 112 ALA A CA 1
ATOM 876 C C . ALA A 1 112 ? 3.240 7.452 6.794 1.00 97.69 112 ALA A C 1
ATOM 878 O O . ALA A 1 112 ? 4.438 7.350 6.540 1.00 97.69 112 ALA A O 1
ATOM 879 N N . ARG A 1 113 ? 2.604 8.635 6.771 1.00 97.19 113 ARG A N 1
ATOM 880 C CA . ARG A 1 113 ? 3.258 9.909 6.406 1.00 97.19 113 ARG A CA 1
ATOM 881 C C . ARG A 1 113 ? 4.441 10.266 7.307 1.00 97.19 113 ARG A C 1
ATOM 883 O O . ARG A 1 113 ? 5.362 10.939 6.857 1.00 97.19 113 ARG A O 1
ATOM 890 N N . ARG A 1 114 ? 4.413 9.844 8.573 1.00 97.31 114 ARG A N 1
ATOM 891 C CA . ARG A 1 114 ? 5.491 10.104 9.533 1.00 97.31 114 ARG A CA 1
ATOM 892 C C . ARG A 1 114 ? 6.697 9.187 9.329 1.00 97.31 114 ARG A C 1
ATOM 894 O O . ARG A 1 114 ? 7.816 9.639 9.544 1.00 97.31 114 ARG A O 1
ATOM 901 N N . VAL A 1 115 ? 6.479 7.921 8.969 1.00 97.56 115 VAL A N 1
ATOM 902 C CA . VAL A 1 115 ? 7.544 6.896 8.986 1.00 97.56 115 VAL A CA 1
ATOM 903 C C . VAL A 1 115 ? 8.041 6.470 7.615 1.00 97.56 115 VAL A C 1
ATOM 905 O O . VAL A 1 115 ? 9.138 5.930 7.525 1.00 97.56 115 VAL A O 1
ATOM 908 N N . ILE A 1 116 ? 7.275 6.719 6.554 1.00 95.38 116 ILE A N 1
ATOM 909 C CA . ILE A 1 116 ? 7.681 6.412 5.184 1.00 95.38 116 ILE A CA 1
ATOM 910 C C . ILE A 1 116 ? 8.077 7.724 4.493 1.00 95.38 116 ILE A C 1
ATOM 912 O O . ILE A 1 116 ? 7.204 8.536 4.171 1.00 95.38 116 ILE A O 1
ATOM 916 N N . PRO A 1 117 ? 9.376 7.966 4.244 1.00 89.69 117 PRO A N 1
ATOM 917 C CA . PRO A 1 117 ? 9.825 9.185 3.585 1.00 89.69 117 PRO A CA 1
ATOM 918 C C . PRO A 1 117 ? 9.168 9.381 2.216 1.00 89.69 117 PRO A C 1
ATOM 920 O O . PRO A 1 117 ? 9.180 8.483 1.378 1.00 89.69 117 PRO A O 1
ATOM 923 N N . GLY A 1 118 ? 8.607 10.571 1.990 1.00 87.44 118 GLY A N 1
ATOM 924 C CA . GLY A 1 118 ? 8.035 10.956 0.698 1.00 87.44 118 GLY A CA 1
ATOM 925 C C . GLY A 1 118 ? 6.749 10.224 0.305 1.00 87.44 118 GLY A C 1
ATOM 926 O O . GLY A 1 118 ? 6.291 10.409 -0.821 1.00 87.44 118 GLY A O 1
ATOM 927 N N . VAL A 1 119 ? 6.148 9.424 1.198 1.00 94.38 119 VAL A N 1
ATOM 928 C CA . VAL A 1 119 ? 4.910 8.709 0.875 1.00 94.38 119 VAL A CA 1
ATOM 929 C C . VAL A 1 119 ? 3.773 9.688 0.607 1.00 94.38 119 VAL A C 1
ATOM 931 O O . VAL A 1 119 ? 3.476 10.590 1.396 1.00 94.38 119 VAL A O 1
ATOM 934 N N . TRP A 1 120 ? 3.097 9.481 -0.512 1.00 94.88 120 TRP A N 1
ATOM 935 C CA . TRP A 1 120 ? 1.790 10.049 -0.757 1.00 94.88 120 TRP A CA 1
ATOM 936 C C . TRP A 1 120 ? 0.727 9.076 -0.257 1.00 94.88 120 TRP A C 1
ATOM 938 O O . TRP A 1 120 ? 0.784 7.874 -0.513 1.00 94.88 120 TRP A O 1
ATOM 948 N N . VAL A 1 121 ? -0.251 9.608 0.470 1.00 95.19 121 VAL A N 1
ATOM 949 C CA . VAL A 1 121 ? -1.365 8.826 1.002 1.00 95.19 121 VAL A CA 1
ATOM 950 C C . VAL A 1 121 ? -2.655 9.452 0.533 1.00 95.19 121 VAL A C 1
ATOM 952 O O . VAL A 1 121 ? -2.880 10.646 0.771 1.00 95.19 121 VAL A O 1
ATOM 955 N N . ARG A 1 122 ? -3.484 8.631 -0.107 1.00 94.56 122 ARG A N 1
ATOM 956 C CA . ARG A 1 122 ? -4.779 9.050 -0.627 1.00 94.56 122 ARG A CA 1
ATOM 957 C C . ARG A 1 122 ? -5.693 9.536 0.512 1.00 94.56 122 ARG A C 1
ATOM 959 O O . ARG A 1 122 ? -5.696 8.902 1.568 1.00 94.56 122 ARG A O 1
ATOM 966 N N . PRO A 1 123 ? -6.419 10.657 0.352 1.00 95.12 123 PRO A N 1
ATOM 967 C CA . PRO A 1 123 ? -7.365 11.120 1.366 1.00 95.12 123 PRO A CA 1
ATOM 968 C C . PRO A 1 123 ? -8.570 10.181 1.498 1.00 95.12 123 PRO A C 1
ATOM 970 O O . PRO A 1 123 ? -8.909 9.454 0.561 1.00 95.12 123 PRO A O 1
ATOM 973 N N . PHE A 1 124 ? -9.211 10.227 2.669 1.00 95.94 124 PHE A N 1
ATOM 974 C CA . PHE A 1 124 ? -10.470 9.531 2.905 1.00 95.94 124 PHE A CA 1
ATOM 975 C C . PHE A 1 124 ? -11.603 10.175 2.106 1.00 95.94 124 PHE A C 1
ATOM 977 O O . PHE A 1 124 ? -11.772 11.393 2.179 1.00 95.94 124 PHE A O 1
ATOM 984 N N . GLY A 1 125 ? -12.430 9.356 1.459 1.00 94.50 125 GLY A N 1
ATOM 985 C CA . GLY A 1 125 ? -13.676 9.807 0.848 1.00 94.50 125 GLY A CA 1
ATOM 986 C C . GLY A 1 125 ? -14.139 8.937 -0.320 1.00 94.50 125 GLY A C 1
ATOM 987 O O . GLY A 1 125 ? -13.596 7.860 -0.557 1.00 94.50 125 GLY A O 1
ATOM 988 N N . LEU A 1 126 ? -15.179 9.405 -1.009 1.00 91.50 126 LEU A N 1
ATOM 989 C CA . LEU A 1 126 ? -15.927 8.659 -2.031 1.00 91.50 126 LEU A CA 1
ATOM 990 C C . LEU A 1 126 ? -15.668 9.169 -3.455 1.00 91.50 126 LEU A C 1
ATOM 992 O O . LEU A 1 126 ? -16.164 8.578 -4.417 1.00 91.50 126 LEU A O 1
ATOM 996 N N . GLU A 1 127 ? -14.960 10.289 -3.601 1.00 91.06 127 GLU A N 1
ATOM 997 C CA . GLU A 1 127 ? -14.711 10.911 -4.896 1.00 91.06 127 GLU A CA 1
ATOM 998 C C . GLU A 1 127 ? -13.525 10.271 -5.633 1.00 91.06 127 GLU A C 1
ATOM 1000 O O . GLU A 1 127 ? -12.719 9.508 -5.087 1.00 91.06 127 GLU A O 1
ATOM 1005 N N . ASP A 1 128 ? -13.401 10.591 -6.922 1.00 82.69 128 ASP A N 1
ATOM 1006 C CA . ASP A 1 128 ? -12.259 10.159 -7.719 1.00 82.69 128 ASP A CA 1
ATOM 1007 C C . ASP A 1 128 ? -10.956 10.704 -7.117 1.00 82.69 128 ASP A C 1
ATOM 1009 O O . ASP A 1 128 ? -10.739 11.909 -7.010 1.00 82.69 128 ASP A O 1
ATOM 1013 N N . GLY A 1 129 ? -10.053 9.790 -6.765 1.00 85.19 129 GLY A N 1
ATOM 1014 C CA . GLY A 1 129 ? -8.808 10.141 -6.082 1.00 85.19 129 GLY A CA 1
ATOM 1015 C C . GLY A 1 129 ? -8.890 10.067 -4.558 1.00 85.19 129 GLY A C 1
ATOM 1016 O O . GLY A 1 129 ? -7.894 10.378 -3.913 1.00 85.19 129 GLY A O 1
ATOM 1017 N N . GLU A 1 130 ? -9.997 9.576 -4.000 1.00 92.31 130 GLU A N 1
ATOM 1018 C CA . GLU A 1 130 ? -10.181 9.254 -2.581 1.00 92.31 130 GLU A CA 1
ATOM 1019 C C . GLU A 1 130 ? -10.295 7.724 -2.363 1.00 92.31 130 GLU A C 1
ATOM 1021 O O . GLU A 1 130 ? -10.266 6.941 -3.327 1.00 92.31 130 GLU A O 1
ATOM 1026 N N . ALA A 1 131 ? -10.288 7.282 -1.104 1.00 91.06 131 ALA A N 1
ATOM 1027 C CA . ALA A 1 131 ? -10.581 5.901 -0.706 1.00 91.06 131 ALA A CA 1
ATOM 1028 C C . ALA A 1 131 ? -11.266 5.861 0.668 1.00 91.06 131 ALA A C 1
ATOM 1030 O O . ALA A 1 131 ? -10.827 6.547 1.589 1.00 91.06 131 ALA A O 1
ATOM 1031 N N . ASP A 1 132 ? -12.302 5.041 0.827 1.00 93.50 132 ASP A N 1
ATOM 1032 C CA . ASP A 1 132 ? -13.083 4.904 2.065 1.00 93.50 132 ASP A CA 1
ATOM 1033 C C . ASP A 1 132 ? -13.061 3.487 2.665 1.00 93.50 132 ASP A C 1
ATOM 1035 O O . ASP A 1 132 ? -13.495 3.300 3.799 1.00 93.50 132 ASP A O 1
ATOM 1039 N N . ASP A 1 133 ? -12.520 2.508 1.938 1.00 93.00 133 ASP A N 1
ATOM 1040 C CA . ASP A 1 133 ? -12.489 1.085 2.303 1.00 93.00 133 ASP A CA 1
ATOM 1041 C C . ASP A 1 133 ? -11.065 0.501 2.425 1.00 93.00 133 ASP A C 1
ATOM 1043 O O . ASP A 1 133 ? -10.885 -0.702 2.638 1.00 93.00 133 ASP A O 1
ATOM 1047 N N . HIS A 1 134 ? -10.035 1.334 2.246 1.00 94.94 134 HIS A N 1
ATOM 1048 C CA . HIS A 1 134 ? -8.633 0.964 2.434 1.00 94.94 134 HIS A CA 1
ATOM 1049 C C . HIS A 1 134 ? -7.724 2.188 2.593 1.00 94.94 134 HIS A C 1
ATOM 1051 O O . HIS A 1 134 ? -8.031 3.302 2.171 1.00 94.94 134 HIS A O 1
ATOM 1057 N N . LEU A 1 135 ? -6.519 1.951 3.110 1.00 95.88 135 LEU A N 1
ATOM 1058 C CA . LEU A 1 135 ? -5.415 2.905 3.077 1.00 95.88 135 LEU A CA 1
ATOM 1059 C C . LEU A 1 135 ? -4.581 2.694 1.808 1.00 95.88 135 LEU A C 1
ATOM 1061 O O . LEU A 1 135 ? -3.937 1.657 1.647 1.00 95.88 135 LEU A O 1
ATOM 1065 N N . HIS A 1 136 ? -4.565 3.685 0.919 1.00 94.88 136 HIS A N 1
ATOM 1066 C CA . HIS A 1 136 ? -3.723 3.683 -0.280 1.00 94.88 136 HIS A CA 1
ATOM 1067 C C . HIS A 1 136 ? -2.428 4.464 -0.037 1.00 94.88 136 HIS A C 1
ATOM 1069 O O . HIS A 1 136 ? -2.460 5.678 0.190 1.00 94.88 136 HIS A O 1
ATOM 1075 N N . LEU A 1 137 ? -1.297 3.766 -0.119 1.00 94.06 137 LEU A N 1
ATOM 1076 C CA . LEU A 1 137 ? 0.054 4.313 0.002 1.00 94.06 137 LEU A CA 1
ATOM 1077 C C . LEU A 1 137 ? 0.751 4.301 -1.351 1.00 94.06 137 LEU A C 1
ATOM 1079 O O . LEU A 1 137 ? 0.600 3.345 -2.108 1.00 94.06 137 LEU A O 1
ATOM 1083 N N . ASP A 1 138 ? 1.561 5.319 -1.622 1.00 91.81 138 ASP A N 1
ATOM 1084 C CA . ASP A 1 138 ? 2.312 5.432 -2.866 1.00 91.81 138 ASP A CA 1
ATOM 1085 C C . ASP A 1 138 ? 3.629 6.182 -2.655 1.00 91.81 138 ASP A C 1
ATOM 1087 O O . ASP A 1 138 ? 3.638 7.317 -2.184 1.00 91.81 138 ASP A O 1
ATOM 1091 N N . ILE A 1 139 ? 4.747 5.562 -3.021 1.00 88.69 139 ILE A N 1
ATOM 1092 C CA . ILE A 1 139 ? 6.085 6.162 -2.891 1.00 88.69 139 ILE A CA 1
ATOM 1093 C C . ILE A 1 139 ? 6.505 6.979 -4.123 1.00 88.69 139 ILE A C 1
ATOM 1095 O O . ILE A 1 139 ? 7.599 7.538 -4.154 1.00 88.69 139 ILE A O 1
ATOM 1099 N N . GLY A 1 140 ? 5.642 7.071 -5.138 1.00 80.62 140 GLY A N 1
ATOM 1100 C CA . GLY A 1 140 ? 5.948 7.741 -6.397 1.00 80.62 140 GLY A CA 1
ATOM 1101 C C . GLY A 1 140 ? 6.996 6.998 -7.230 1.00 80.62 140 GLY A C 1
ATOM 1102 O O . GLY A 1 140 ? 7.382 5.871 -6.933 1.00 80.62 140 GLY A O 1
ATOM 1103 N N . TYR A 1 141 ? 7.441 7.628 -8.317 1.00 69.31 141 TYR A N 1
ATOM 1104 C CA . TYR A 1 141 ? 8.437 7.049 -9.217 1.00 69.31 141 TYR A CA 1
ATOM 1105 C C . TYR A 1 141 ? 9.841 7.190 -8.643 1.00 69.31 141 TYR A C 1
ATOM 1107 O O . TYR A 1 141 ? 10.230 8.272 -8.206 1.00 69.31 141 TYR A O 1
ATOM 1115 N N . THR A 1 142 ? 10.622 6.119 -8.727 1.00 65.69 142 THR A N 1
ATOM 1116 C CA . THR A 1 142 ? 12.038 6.123 -8.368 1.00 65.69 142 THR A CA 1
ATOM 1117 C C . THR A 1 142 ? 12.900 5.920 -9.605 1.00 65.69 142 THR A C 1
ATOM 1119 O O . THR A 1 142 ? 12.614 5.086 -10.464 1.00 65.69 142 THR A O 1
ATOM 1122 N N . VAL A 1 143 ? 13.953 6.727 -9.707 1.00 64.62 143 VAL A N 1
ATOM 1123 C CA . VAL A 1 143 ? 14.982 6.620 -10.741 1.00 64.62 143 VAL A CA 1
ATOM 1124 C C . VAL A 1 143 ? 16.256 6.176 -10.043 1.00 64.62 143 VAL A C 1
ATOM 1126 O O . VAL A 1 143 ? 16.605 6.715 -8.994 1.00 64.62 143 VAL A O 1
ATOM 1129 N N . PHE A 1 144 ? 16.916 5.169 -10.604 1.00 61.75 144 PHE A N 1
ATOM 1130 C CA . PHE A 1 144 ? 18.173 4.648 -10.089 1.00 61.75 144 PHE A CA 1
ATOM 1131 C C . PHE A 1 144 ? 19.246 4.815 -11.147 1.00 61.75 144 PHE A C 1
ATOM 1133 O O . PHE A 1 144 ? 19.059 4.367 -12.280 1.00 61.75 144 PHE A O 1
ATOM 1140 N N . ASP A 1 145 ? 20.377 5.371 -10.735 1.00 62.00 145 ASP A N 1
ATOM 1141 C CA . ASP A 1 145 ? 21.609 5.301 -11.504 1.00 62.00 145 ASP A CA 1
ATOM 1142 C C . ASP A 1 145 ? 22.421 4.091 -11.011 1.00 62.00 145 ASP A C 1
ATOM 1144 O O . ASP A 1 145 ? 22.657 3.957 -9.804 1.00 62.00 145 ASP A O 1
ATOM 1148 N N . PRO A 1 146 ? 22.806 3.157 -11.898 1.00 53.16 146 PRO A N 1
ATOM 1149 C CA . PRO A 1 146 ? 23.620 2.012 -11.513 1.00 53.16 146 PRO A CA 1
ATOM 1150 C C . PRO A 1 146 ? 25.021 2.474 -11.099 1.00 53.16 146 PRO A C 1
ATOM 1152 O O . PRO A 1 146 ? 25.650 3.260 -11.802 1.00 53.16 146 PRO A O 1
ATOM 1155 N N . VAL A 1 147 ? 25.528 1.944 -9.982 1.00 51.78 147 VAL A N 1
ATOM 1156 C CA . VAL A 1 147 ? 26.852 2.323 -9.451 1.00 51.78 147 VAL A CA 1
ATOM 1157 C C . VAL A 1 147 ? 28.009 1.736 -10.280 1.00 51.78 147 VAL A C 1
ATOM 1159 O O . VAL A 1 147 ? 29.083 2.314 -10.276 1.00 51.78 147 VAL A O 1
ATOM 1162 N N . ASP A 1 148 ? 27.774 0.690 -11.083 1.00 56.03 148 ASP A N 1
ATOM 1163 C CA . ASP A 1 148 ? 28.775 0.071 -11.972 1.00 56.03 148 ASP A CA 1
ATOM 1164 C C . ASP A 1 148 ? 28.125 -0.451 -13.266 1.00 56.03 148 ASP A C 1
ATOM 1166 O O . ASP A 1 148 ? 28.028 -1.654 -13.524 1.00 56.03 148 ASP A O 1
ATOM 1170 N N . GLY A 1 149 ? 27.588 0.462 -14.076 1.00 51.28 149 GLY A N 1
ATOM 1171 C CA . GLY A 1 149 ? 27.174 0.123 -15.439 1.00 51.28 149 GLY A CA 1
ATOM 1172 C C . GLY A 1 149 ? 28.386 -0.219 -16.321 1.00 51.28 149 GLY A C 1
ATOM 1173 O O . GLY A 1 149 ? 29.498 0.182 -15.995 1.00 51.28 149 GLY A O 1
ATOM 1174 N N . PRO A 1 150 ? 28.203 -0.896 -17.469 1.00 55.03 150 PRO A N 1
ATOM 1175 C CA . PRO A 1 150 ? 29.296 -1.258 -18.388 1.00 55.03 150 PRO A CA 1
ATOM 1176 C C . PRO A 1 150 ? 30.146 -0.074 -18.900 1.00 55.03 150 PRO A C 1
ATOM 1178 O O . PRO A 1 150 ? 31.174 -0.304 -19.529 1.00 55.03 150 PRO A O 1
ATOM 1181 N N . ASP A 1 151 ? 29.743 1.164 -18.602 1.00 55.12 151 ASP A N 1
ATOM 1182 C CA . ASP A 1 151 ? 30.433 2.406 -18.947 1.00 55.12 151 ASP A CA 1
ATOM 1183 C C . ASP A 1 151 ? 31.250 3.017 -17.781 1.00 55.12 151 ASP A C 1
ATOM 1185 O O . ASP A 1 151 ? 31.777 4.122 -17.931 1.00 55.12 151 ASP A O 1
ATOM 1189 N N . SER A 1 152 ? 31.386 2.352 -16.619 1.00 53.69 152 SER A N 1
ATOM 1190 C CA . SER A 1 152 ? 32.270 2.831 -15.543 1.00 53.69 152 SER A CA 1
ATOM 1191 C C . SER A 1 152 ? 33.742 2.613 -15.920 1.00 53.69 152 SER A C 1
ATOM 1193 O O . SER A 1 152 ? 34.371 1.596 -15.633 1.00 53.69 152 SER A O 1
ATOM 1195 N N . VAL A 1 153 ? 34.319 3.595 -16.614 1.00 53.66 153 VAL A N 1
ATOM 1196 C CA . VAL A 1 153 ? 35.766 3.673 -16.829 1.00 53.66 153 VAL A CA 1
ATOM 1197 C C . VAL A 1 153 ? 36.421 3.858 -15.461 1.00 53.66 153 VAL A C 1
ATOM 1199 O O . VAL A 1 153 ? 36.270 4.906 -14.832 1.00 53.66 153 VAL A O 1
ATOM 1202 N N . ALA A 1 154 ? 37.122 2.827 -14.984 1.00 53.44 154 ALA A N 1
ATOM 1203 C CA . ALA A 1 154 ? 37.925 2.914 -13.772 1.00 53.44 154 ALA A CA 1
ATOM 1204 C C . ALA A 1 154 ? 38.906 4.099 -13.889 1.00 53.44 154 ALA A C 1
ATOM 1206 O O . ALA A 1 154 ? 39.511 4.268 -14.954 1.00 53.44 154 ALA A O 1
ATOM 1207 N N . PRO A 1 155 ? 39.088 4.918 -12.837 1.00 51.06 155 PRO A N 1
ATOM 1208 C CA . PRO A 1 155 ? 40.091 5.967 -12.868 1.00 51.06 155 PRO A CA 1
ATOM 1209 C C . PRO A 1 155 ? 41.459 5.310 -13.054 1.00 51.06 155 PRO A C 1
ATOM 1211 O O . PRO A 1 155 ? 41.871 4.475 -12.250 1.00 51.06 155 PRO A O 1
ATOM 1214 N N . THR A 1 156 ? 42.155 5.662 -14.131 1.00 51.78 156 THR A N 1
ATOM 1215 C CA . THR A 1 156 ? 43.570 5.337 -14.287 1.00 51.78 156 THR A CA 1
ATOM 1216 C C . THR A 1 156 ? 44.336 6.061 -13.189 1.00 51.78 156 THR A C 1
ATOM 1218 O O . THR A 1 156 ? 44.404 7.290 -13.193 1.00 51.78 156 THR A O 1
ATOM 1221 N N . GLU A 1 157 ? 44.882 5.307 -12.237 1.00 48.84 157 GLU A N 1
ATOM 1222 C CA . GLU A 1 157 ? 45.896 5.813 -11.318 1.00 48.84 157 GLU A CA 1
ATOM 1223 C C . GLU A 1 157 ? 47.125 6.213 -12.147 1.00 48.84 157 GLU A C 1
ATOM 1225 O O . GLU A 1 157 ? 47.817 5.358 -12.702 1.00 48.84 157 GLU A O 1
ATOM 1230 N N . GLU A 1 158 ? 47.366 7.518 -12.291 1.00 51.53 158 GLU A N 1
ATOM 1231 C CA . GLU A 1 158 ? 48.648 8.021 -12.782 1.00 51.53 158 GLU A CA 1
ATOM 1232 C C . GLU A 1 158 ? 49.681 7.932 -11.651 1.00 51.53 158 GLU A C 1
ATOM 1234 O O . GLU A 1 158 ? 49.479 8.464 -10.556 1.00 51.53 158 GLU A O 1
ATOM 1239 N N . SER A 1 159 ? 50.763 7.206 -11.945 1.00 51.62 159 SER A N 1
ATOM 1240 C CA . SER A 1 159 ? 51.972 6.997 -11.139 1.00 51.62 159 SER A CA 1
ATOM 1241 C C . SER A 1 159 ? 52.904 8.201 -11.120 1.00 51.62 159 SER A C 1
ATOM 1243 O O . SER A 1 159 ? 53.123 8.753 -12.224 1.00 51.62 159 SER A O 1
#

Sequence (159 aa):
MDSWHQALETSLTANFKCWELIGVDVREAMLARSFPRYVPCAVLLLAAGLELFRLEVGTLVHVAANGGYRSPGHGLTRHASRHCWGTAANIYRVGDTWLDTREEIEKYAAIARRVIPGVWVRPFGLEDGEADDHLHLDIGYTVFDPVDGPDSVAPTEES

Radius of gyration: 17.68 Å; chains: 1; bounding box: 68×31×40 Å

Foldseek 3Di:
DWDPVCQVVADLDPQDTRNLQDDEDPPDDPVQVTDDPQLVVLLSLQVVLVVQLCVQLVFDWAWDDLQHAYDCRHPPDDPCDLSNRRFKTWTQDTHPDGQQAQVNLVVSVVSSPVRRPQKDWFHDDDDDRHHRRTIMIGNDDDDDDDPDDVPPDDDPPDD

Organism: NCBI:txid2732512